Protein AF-L2GRL6-F1 (afdb_monomer)

Secondary structure (DSSP, 8-state):
--HHHHTT---SSS-TT--EEEEEEEEEE----S-------HHHHHHHHHHTTT-SSS--TTT-HHHHHHHEEEEEEEEEETTTTEEEEEETTEE--SSPEE--GGGSS--

Organism: Vavraia culicis (isolate floridensis) (NCBI:txid948595)

Solvent-accessible surface area (backbone atoms only — not comparable to full-atom values): 6705 Å² total; per-residue (Å²): 55,38,56,50,58,56,76,72,62,71,65,89,90,52,70,98,86,60,68,72,44,59,46,62,77,37,70,47,72,51,84,63,89,66,92,79,81,77,94,73,59,68,69,57,50,53,51,51,47,65,43,48,61,90,55,77,85,60,60,50,61,88,80,38,56,61,48,24,30,59,12,30,34,33,33,29,33,34,41,35,33,74,85,81,34,32,33,25,47,27,55,90,28,42,71,41,81,86,71,63,43,74,60,62,87,80,71,77,84,77,127

Nearest PDB structures (foldseek):
  3q87-assembly1_A  TM=8.024E-01  e=7.640E-08  Encephalitozoon cuniculi
  4qtt-assembly1_A  TM=7.453E-01  e=2.192E-03  Saccharomyces cerevisiae S288C
  6ped-assembly1_B  TM=7.227E-01  e=7.724E-03  Homo sapiens
  5cm2-assembly1_M  TM=7.515E-01  e=1.450E-02  Yarrowia lipolytica CLIB122
  6h2v-assembly2_D  TM=6.052E-01  e=7.724E-03  Homo sapiens

Foldseek 3Di:
DFLLVVLVDDDPVDDPPFDKAWAFDDKDFDDDPDPDDDDRDPVSVVRLQVNCVPPPPADHCVVPVCSRRRTIQRQWTWIAGPPQQWIWTHHRSDTHPPDIDHDDPVVPPDD

Radius of gyration: 13.97 Å; Cα contacts (8 Å, |Δi|>4): 183; chains: 1; bounding box: 34×29×39 Å

Mean predicted aligned error: 5.75 Å

pLDDT: mean 87.48, std 13.87, range [34.5, 98.25]

Sequence (111 aa):
MLPFTFSLLKCNSCDFTQKLRLMPTKVHKITPTSEFHREVDEETLESLKKSFENMEDVYKLEDDTRLFLFGNVVDEGKIVCDSCSVYFSIEDGIVDFINPVKIEKNDVEAE

Structure (mmCIF, N/CA/C/O backbone):
data_AF-L2GRL6-F1
#
_entry.id   AF-L2GRL6-F1
#
loop_
_atom_site.group_PDB
_atom_site.id
_atom_site.type_symbol
_atom_site.label_atom_id
_atom_site.label_alt_id
_atom_site.label_comp_id
_atom_site.label_asym_id
_atom_site.label_entity_id
_atom_site.label_seq_id
_atom_site.pdbx_PDB_ins_code
_atom_site.Cartn_x
_atom_site.Cartn_y
_atom_site.Cartn_z
_atom_site.occupancy
_atom_site.B_iso_or_equiv
_atom_site.auth_seq_id
_atom_site.auth_comp_id
_atom_site.auth_asym_id
_atom_site.auth_atom_id
_atom_site.pdbx_PDB_model_num
ATOM 1 N N . MET A 1 1 ? -4.323 -0.817 -5.401 1.00 95.38 1 MET A N 1
ATOM 2 C CA . MET A 1 1 ? -3.957 0.516 -4.870 1.00 95.38 1 MET A CA 1
ATOM 3 C C . MET A 1 1 ? -2.444 0.721 -4.925 1.00 95.38 1 MET A C 1
ATOM 5 O O . MET A 1 1 ? -1.709 -0.202 -4.608 1.00 95.38 1 MET A O 1
ATOM 9 N N . LEU A 1 2 ? -1.960 1.910 -5.298 1.00 95.31 2 LE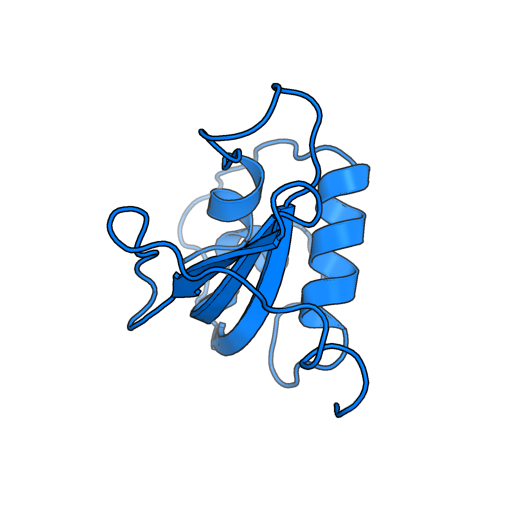U A N 1
ATOM 10 C CA . LEU A 1 2 ? -0.523 2.231 -5.275 1.00 95.31 2 LEU A CA 1
ATOM 11 C C . LEU A 1 2 ? -0.070 2.705 -3.875 1.00 95.31 2 LEU A C 1
ATOM 13 O O . LEU A 1 2 ? -0.836 3.418 -3.221 1.00 95.31 2 LEU A O 1
ATOM 17 N N . PRO A 1 3 ? 1.170 2.421 -3.428 1.00 95.31 3 PRO A N 1
ATOM 18 C CA . PRO A 1 3 ? 1.748 2.999 -2.212 1.00 95.31 3 PRO A CA 1
ATOM 19 C C . PRO A 1 3 ? 1.729 4.528 -2.210 1.00 95.31 3 PRO A C 1
ATOM 21 O O . PRO A 1 3 ? 1.510 5.146 -1.173 1.00 95.31 3 PRO A O 1
ATOM 24 N N . PHE A 1 4 ? 1.869 5.153 -3.382 1.00 94.00 4 PHE A N 1
ATOM 25 C CA . PHE A 1 4 ? 1.659 6.590 -3.522 1.00 94.00 4 PHE A CA 1
ATOM 26 C C . PHE A 1 4 ? 0.249 7.035 -3.102 1.00 94.00 4 PHE A C 1
ATOM 28 O O . PHE A 1 4 ? 0.085 8.065 -2.459 1.00 94.00 4 PHE A O 1
ATOM 35 N N . THR A 1 5 ? -0.795 6.277 -3.443 1.00 92.81 5 THR A N 1
ATOM 36 C CA . THR A 1 5 ? -2.161 6.620 -3.023 1.00 92.81 5 THR A CA 1
ATOM 37 C C . THR A 1 5 ? -2.264 6.623 -1.503 1.00 92.81 5 THR A C 1
ATOM 39 O O . THR A 1 5 ? -2.858 7.543 -0.947 1.00 92.81 5 THR A O 1
ATOM 42 N N . PHE A 1 6 ? -1.632 5.654 -0.833 1.00 94.06 6 PHE A N 1
ATOM 43 C CA . PHE A 1 6 ? -1.593 5.577 0.626 1.00 94.06 6 PHE A CA 1
ATOM 44 C C . PHE A 1 6 ? -0.992 6.832 1.272 1.00 94.06 6 PHE A C 1
ATOM 46 O O . PHE A 1 6 ? -1.537 7.301 2.268 1.00 94.06 6 PHE A O 1
ATOM 53 N N . SER A 1 7 ? 0.037 7.446 0.674 1.00 90.94 7 SER A N 1
ATOM 54 C CA . SER A 1 7 ? 0.645 8.672 1.218 1.00 90.94 7 SER A CA 1
ATOM 55 C C . SER A 1 7 ? -0.280 9.896 1.204 1.00 90.94 7 SER A C 1
ATOM 57 O O . SER A 1 7 ? 0.062 10.943 1.746 1.00 90.94 7 SER A O 1
ATOM 59 N N . LEU A 1 8 ? -1.437 9.806 0.546 1.00 90.31 8 LEU A N 1
ATOM 60 C CA . LEU A 1 8 ? -2.449 10.862 0.508 1.00 90.31 8 LEU A CA 1
ATOM 61 C C . LEU A 1 8 ? -3.606 10.603 1.480 1.00 90.31 8 LEU A C 1
ATOM 63 O O . LEU A 1 8 ? -4.427 11.496 1.704 1.00 90.31 8 LEU A O 1
ATOM 67 N N . LEU A 1 9 ? -3.707 9.387 2.021 1.00 89.81 9 LEU A N 1
ATOM 68 C CA . LEU A 1 9 ? -4.833 8.970 2.845 1.00 89.81 9 LEU A CA 1
ATOM 69 C C . LEU A 1 9 ? -4.687 9.456 4.283 1.00 89.81 9 LEU A C 1
ATOM 71 O O . LEU A 1 9 ? -3.593 9.595 4.823 1.00 89.81 9 LEU A O 1
ATOM 75 N N . LYS A 1 10 ? -5.837 9.694 4.915 1.00 87.06 10 LYS A N 1
ATOM 76 C CA . LYS A 1 10 ? -5.960 10.059 6.328 1.00 87.06 10 LYS A CA 1
ATOM 77 C C . LYS A 1 10 ? -7.176 9.365 6.917 1.00 87.06 10 LYS A C 1
ATOM 79 O O . LYS A 1 10 ? -8.163 9.148 6.215 1.00 87.06 10 LYS A O 1
ATOM 84 N N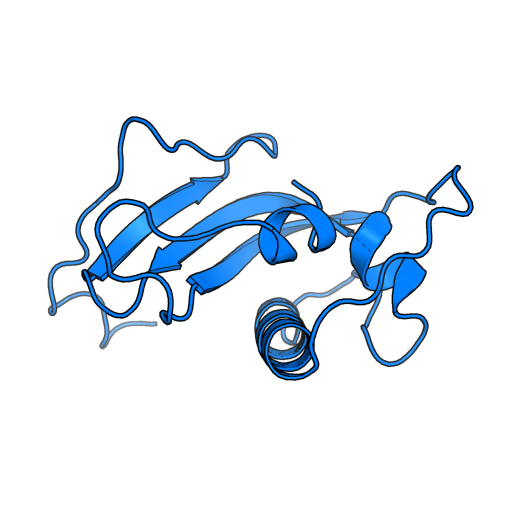 . CYS A 1 11 ? -7.124 9.046 8.206 1.00 85.81 11 CYS A N 1
ATOM 85 C CA . CYS A 1 11 ? -8.311 8.578 8.910 1.00 85.81 11 CYS A CA 1
ATOM 86 C C . CYS A 1 11 ? -9.307 9.737 9.056 1.00 85.81 11 CYS A C 1
ATOM 88 O O . CYS A 1 11 ? -8.945 10.801 9.549 1.00 85.81 11 CYS A O 1
ATOM 90 N N . ASN A 1 12 ? -10.560 9.534 8.646 1.00 81.00 12 ASN A N 1
ATOM 91 C CA . ASN A 1 12 ? -11.622 10.542 8.763 1.00 81.00 12 ASN A CA 1
ATOM 92 C C . ASN A 1 12 ? -12.264 10.601 10.161 1.00 81.00 12 ASN A C 1
ATOM 94 O O . ASN A 1 12 ? -13.005 11.532 10.459 1.00 81.00 12 ASN A O 1
ATOM 98 N N . SER A 1 13 ? -12.002 9.593 10.994 1.00 78.25 13 SER A N 1
ATOM 99 C CA . SER A 1 13 ? -12.577 9.436 12.333 1.00 78.25 13 SER A CA 1
ATOM 100 C C . SER A 1 13 ? -11.638 9.937 13.437 1.00 78.25 13 SER A C 1
ATOM 102 O O . SER A 1 13 ? -12.001 9.923 14.610 1.00 78.25 13 SER A O 1
ATOM 104 N N . CYS A 1 14 ? -10.426 10.363 13.071 1.00 79.44 14 CYS A N 1
ATOM 105 C CA . CYS A 1 14 ? -9.381 10.820 13.979 1.00 79.44 14 CYS A CA 1
ATOM 106 C C . CYS A 1 14 ? -8.884 12.213 13.589 1.00 79.44 14 CYS A C 1
ATOM 108 O O . CYS A 1 14 ? -9.031 12.638 12.444 1.00 79.44 14 CYS A O 1
ATOM 110 N N . ASP A 1 15 ? -8.243 12.901 14.535 1.00 73.19 15 ASP A N 1
ATOM 111 C CA . ASP A 1 15 ? -7.575 14.173 14.262 1.00 73.19 15 ASP A CA 1
ATOM 112 C C . ASP A 1 15 ? -6.449 14.031 13.220 1.00 73.19 15 ASP A C 1
ATOM 114 O O . ASP A 1 15 ? -5.860 12.967 13.019 1.00 73.19 15 ASP A O 1
ATOM 118 N N . PHE A 1 16 ? -6.132 15.154 12.570 1.00 61.19 16 PHE A N 1
ATOM 119 C CA . PHE A 1 16 ? -5.330 15.270 11.341 1.00 61.19 16 PHE A CA 1
ATOM 120 C C . PHE A 1 16 ? -3.866 14.779 11.417 1.00 61.19 16 PHE A C 1
ATOM 122 O O . PHE A 1 16 ? -3.166 14.828 10.406 1.00 61.19 16 PHE A O 1
ATOM 129 N N . THR A 1 17 ? -3.386 14.349 12.586 1.00 62.53 17 THR A N 1
ATOM 130 C CA . THR A 1 17 ? -1.971 14.062 12.895 1.00 62.53 17 THR A CA 1
ATOM 131 C C . THR A 1 17 ? -1.627 12.573 12.972 1.00 62.53 17 THR A C 1
ATOM 133 O O . THR A 1 17 ? -0.545 12.221 13.436 1.00 62.53 17 THR A O 1
ATOM 136 N N . GLN A 1 18 ? -2.539 11.679 12.587 1.00 67.75 18 GLN A N 1
ATOM 137 C CA . GLN A 1 18 ? -2.427 10.275 12.981 1.00 67.75 18 GLN A CA 1
ATOM 138 C C . GLN A 1 18 ? -1.963 9.319 11.887 1.00 67.75 18 GLN A C 1
ATOM 140 O O . GLN A 1 18 ? -2.250 9.493 10.704 1.00 67.75 18 GLN A O 1
ATOM 145 N N . LYS A 1 19 ? -1.239 8.289 12.337 1.00 74.94 19 LYS A N 1
ATOM 146 C CA . LYS A 1 19 ? -0.499 7.348 11.500 1.00 74.94 19 LYS A CA 1
ATOM 147 C C . LYS A 1 19 ? -1.428 6.246 11.002 1.00 74.94 19 LYS A C 1
ATOM 149 O O . LYS A 1 19 ? -1.996 5.491 11.791 1.00 74.94 19 LYS A O 1
ATOM 154 N N . LEU A 1 20 ? -1.589 6.176 9.686 1.00 90.12 20 LEU A N 1
ATOM 155 C CA . LEU A 1 20 ? -2.101 4.984 9.026 1.00 90.12 20 LEU A CA 1
ATOM 156 C C . LEU A 1 20 ? -0.941 4.004 8.823 1.00 90.12 20 LEU A C 1
ATOM 158 O O . LEU A 1 20 ? 0.205 4.417 8.635 1.00 90.12 20 LEU A O 1
ATOM 162 N N . ARG A 1 21 ? -1.240 2.708 8.827 1.00 93.19 21 ARG A N 1
ATOM 163 C CA . ARG A 1 21 ? -0.311 1.646 8.429 1.00 93.19 21 ARG A CA 1
ATOM 164 C C . ARG A 1 21 ? -0.916 0.843 7.295 1.00 93.19 21 ARG A C 1
ATOM 166 O O . ARG A 1 21 ? -2.093 0.493 7.344 1.00 93.19 21 ARG A O 1
ATOM 173 N N . LEU A 1 22 ? -0.110 0.553 6.284 1.00 96.50 22 LEU A N 1
ATOM 174 C CA . LEU A 1 22 ? -0.492 -0.328 5.193 1.00 96.50 22 LEU A CA 1
ATOM 175 C C . LEU A 1 22 ? -0.056 -1.750 5.551 1.00 96.50 22 LEU A C 1
ATOM 177 O O . LEU A 1 22 ? 1.062 -1.974 5.993 1.00 96.50 22 LEU A O 1
ATOM 181 N N . MET A 1 23 ? -0.942 -2.719 5.386 1.00 96.56 23 MET A N 1
ATOM 182 C CA . MET A 1 23 ? -0.644 -4.134 5.596 1.00 96.56 23 MET A CA 1
ATOM 183 C C . MET A 1 23 ? -1.058 -4.886 4.332 1.00 96.56 23 MET A C 1
ATOM 185 O O . MET A 1 23 ? -2.183 -5.388 4.258 1.00 96.56 23 MET A O 1
ATOM 189 N N . PRO A 1 24 ? -0.206 -4.874 3.295 1.00 97.56 24 PRO A N 1
ATOM 190 C CA . PRO A 1 24 ? -0.490 -5.568 2.051 1.00 97.56 24 PRO A CA 1
ATOM 191 C C . PRO A 1 24 ? -0.390 -7.084 2.273 1.00 97.56 24 PRO A C 1
ATOM 193 O O . PRO A 1 24 ? 0.455 -7.552 3.032 1.00 97.56 24 PRO A O 1
ATOM 196 N N . THR A 1 25 ? -1.238 -7.858 1.599 1.00 97.31 25 THR A N 1
ATOM 197 C CA . THR A 1 25 ? -1.192 -9.335 1.601 1.00 97.31 25 THR A CA 1
ATOM 198 C C . THR A 1 25 ? -0.971 -9.903 0.203 1.00 97.31 25 THR A C 1
ATOM 200 O O . THR A 1 25 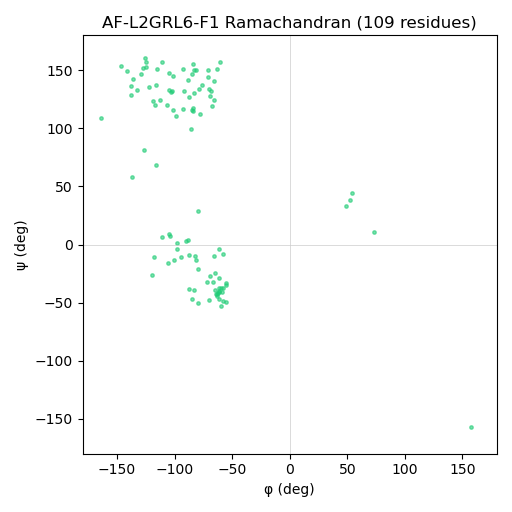? -0.384 -10.974 0.064 1.00 97.31 25 THR A O 1
ATOM 203 N N . LYS A 1 26 ? -1.365 -9.167 -0.842 1.00 97.75 26 LYS A N 1
ATOM 204 C CA . LYS A 1 26 ? -1.083 -9.500 -2.241 1.00 97.75 26 LYS A CA 1
ATOM 205 C C . LYS A 1 26 ? -0.686 -8.248 -3.008 1.00 97.75 26 LYS A C 1
ATOM 207 O O . LYS A 1 26 ? -1.388 -7.237 -2.967 1.00 97.75 26 LYS A O 1
ATOM 212 N N . VAL A 1 27 ? 0.438 -8.329 -3.712 1.00 98.06 27 VAL A N 1
ATOM 213 C CA . VAL A 1 27 ? 0.993 -7.235 -4.512 1.00 98.06 27 VAL A CA 1
ATOM 214 C C . VAL A 1 27 ? 1.454 -7.792 -5.848 1.00 98.06 27 VAL A C 1
ATOM 216 O O . VAL A 1 27 ? 2.012 -8.886 -5.897 1.00 98.06 27 VAL A O 1
ATOM 219 N N . HIS A 1 28 ? 1.259 -7.031 -6.920 1.00 97.06 28 HIS A N 1
ATOM 220 C CA . HIS A 1 28 ? 1.896 -7.295 -8.204 1.00 97.06 28 H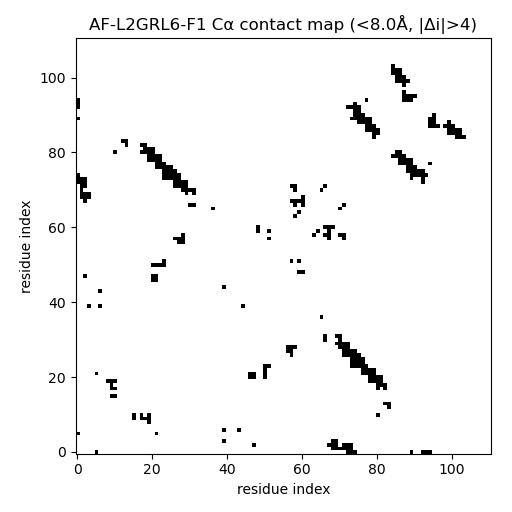IS A CA 1
ATOM 221 C C . HIS A 1 28 ? 2.669 -6.073 -8.699 1.00 97.06 28 HIS A C 1
ATOM 223 O O . HIS A 1 28 ? 2.395 -4.931 -8.323 1.00 97.06 28 HIS A O 1
ATOM 229 N N . LYS A 1 29 ? 3.653 -6.318 -9.566 1.00 96.44 29 LYS A N 1
ATOM 230 C CA . LYS A 1 29 ? 4.452 -5.267 -10.195 1.00 96.44 29 LYS A CA 1
ATOM 231 C C . LYS A 1 29 ? 3.819 -4.777 -11.487 1.00 96.44 29 LYS A C 1
ATOM 233 O O . LYS A 1 29 ? 3.372 -5.568 -12.316 1.00 96.44 29 LYS A O 1
ATOM 238 N N . ILE A 1 30 ? 3.906 -3.474 -11.706 1.00 94.69 30 ILE A N 1
ATOM 239 C CA . ILE A 1 30 ? 3.698 -2.831 -13.000 1.00 94.69 30 ILE A CA 1
ATOM 240 C C . ILE A 1 30 ? 4.893 -1.936 -13.315 1.00 94.69 30 ILE A C 1
AT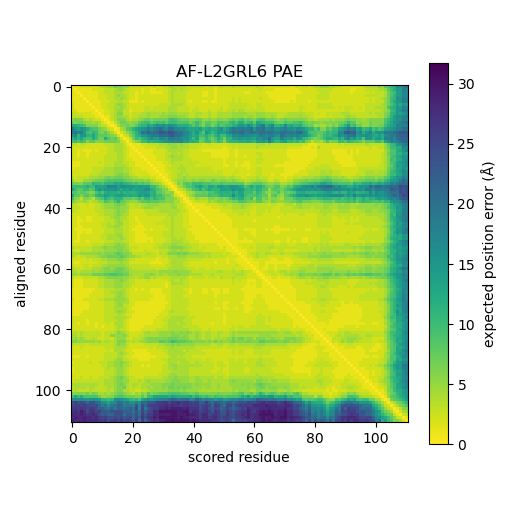OM 242 O O . ILE A 1 30 ? 5.535 -1.393 -12.420 1.00 94.69 30 ILE A O 1
ATOM 246 N N . THR A 1 31 ? 5.182 -1.736 -14.598 1.00 92.38 31 THR A N 1
ATOM 247 C CA . THR A 1 31 ? 6.141 -0.709 -15.019 1.00 92.38 31 THR A CA 1
ATOM 248 C C . THR A 1 31 ? 5.411 0.633 -15.132 1.00 92.38 31 THR A C 1
ATOM 250 O O . THR A 1 31 ? 4.519 0.753 -15.977 1.00 92.38 31 THR A O 1
ATOM 253 N N . PRO A 1 32 ? 5.751 1.652 -14.320 1.00 87.81 32 PRO A N 1
ATOM 254 C CA . PRO A 1 32 ? 5.070 2.941 -14.374 1.00 87.81 32 PRO A CA 1
ATOM 255 C C . PRO A 1 32 ? 5.336 3.637 -15.710 1.00 87.81 32 PRO A C 1
ATOM 257 O O . PRO A 1 32 ? 6.487 3.890 -16.065 1.00 87.81 32 PRO A O 1
ATOM 260 N N . THR A 1 33 ? 4.277 3.991 -16.435 1.00 82.06 33 THR A N 1
ATOM 261 C CA . THR A 1 33 ? 4.378 4.655 -17.747 1.00 82.06 33 THR A CA 1
ATOM 262 C C . THR A 1 33 ? 4.655 6.156 -17.648 1.00 82.06 33 THR A C 1
ATOM 264 O O . THR A 1 33 ? 5.146 6.747 -18.606 1.00 82.06 33 THR A O 1
ATOM 267 N N . SER A 1 34 ? 4.352 6.788 -16.508 1.00 70.25 34 SER A N 1
ATOM 268 C CA . SER A 1 34 ? 4.472 8.239 -16.323 1.00 70.25 34 SER A CA 1
ATOM 269 C C . SER A 1 34 ? 5.730 8.637 -15.557 1.00 70.25 34 SER A C 1
ATOM 271 O O . SER A 1 34 ? 6.082 7.980 -14.577 1.00 70.25 34 SER A O 1
ATOM 273 N N . GLU A 1 35 ? 6.319 9.779 -15.914 1.00 75.44 35 GLU A N 1
ATOM 274 C CA . GLU A 1 35 ? 7.394 10.437 -15.154 1.00 75.44 35 GLU A CA 1
ATOM 275 C C . GLU A 1 35 ? 6.897 11.232 -13.943 1.00 75.44 35 GLU A C 1
ATOM 277 O O . GLU A 1 35 ? 7.480 12.237 -13.550 1.00 75.44 35 GLU A O 1
ATOM 282 N N . PHE A 1 36 ? 5.781 10.817 -13.351 1.00 72.19 36 PHE A N 1
ATOM 283 C CA . PHE A 1 36 ? 5.230 11.526 -12.214 1.00 72.19 36 PHE A CA 1
ATOM 284 C C . PHE A 1 36 ? 6.158 11.385 -11.001 1.00 72.19 36 PHE A C 1
ATOM 286 O O . PHE A 1 36 ? 6.413 10.284 -10.512 1.00 72.19 36 PHE A O 1
ATOM 293 N N . HIS A 1 37 ? 6.647 12.524 -10.519 1.00 69.38 37 HIS A N 1
ATOM 294 C CA . HIS A 1 37 ? 7.449 12.637 -9.311 1.00 69.38 37 HIS A CA 1
ATOM 295 C C . HIS A 1 37 ? 6.703 13.530 -8.324 1.00 69.38 37 HIS A C 1
ATOM 297 O O . HIS A 1 37 ? 6.353 14.670 -8.636 1.00 69.38 37 HIS A O 1
ATOM 303 N N . ARG A 1 38 ? 6.446 13.006 -7.127 1.00 77.00 38 ARG A N 1
ATOM 304 C CA . ARG A 1 38 ? 5.917 13.778 -6.007 1.00 77.00 38 ARG A CA 1
ATOM 305 C C . ARG A 1 38 ? 6.649 13.374 -4.744 1.00 77.00 38 ARG A C 1
ATOM 307 O O . ARG A 1 38 ? 6.872 12.189 -4.514 1.00 77.00 38 ARG A O 1
ATOM 314 N N . GLU A 1 39 ? 7.005 14.374 -3.953 1.00 83.69 39 GLU A N 1
ATOM 315 C CA . GLU A 1 39 ? 7.627 14.161 -2.655 1.00 83.69 39 GLU A CA 1
ATOM 316 C C . GLU A 1 39 ? 6.609 13.571 -1.676 1.00 83.69 39 GLU A C 1
ATOM 318 O O . GLU A 1 39 ? 5.460 14.018 -1.590 1.00 83.69 39 GLU A O 1
ATOM 323 N N . VAL A 1 40 ? 7.056 12.541 -0.968 1.00 89.44 40 VAL A N 1
ATOM 324 C CA . VAL A 1 40 ? 6.373 11.897 0.152 1.00 89.44 40 VAL A CA 1
ATOM 325 C C . VAL A 1 40 ? 7.257 12.133 1.370 1.00 89.44 40 VAL A C 1
ATOM 327 O O . VAL A 1 40 ? 8.480 12.048 1.255 1.00 89.44 40 VAL A O 1
ATOM 330 N N . ASP A 1 41 ? 6.662 12.478 2.508 1.00 91.12 41 ASP A N 1
ATOM 331 C CA . ASP A 1 41 ? 7.416 12.719 3.736 1.00 91.12 41 ASP A CA 1
ATOM 332 C C . ASP A 1 41 ? 8.138 11.453 4.225 1.00 91.12 41 ASP A C 1
ATOM 334 O O . ASP A 1 41 ? 7.704 10.322 3.993 1.00 91.12 41 ASP A O 1
ATOM 338 N N . GLU A 1 42 ? 9.261 11.660 4.910 1.00 91.81 42 GLU A N 1
ATOM 339 C CA . GLU A 1 42 ? 10.158 10.591 5.361 1.00 91.81 42 GLU A CA 1
ATOM 340 C C . GLU A 1 42 ? 9.459 9.593 6.296 1.00 91.81 42 GLU A C 1
ATOM 342 O O . GLU A 1 42 ? 9.661 8.387 6.174 1.00 91.81 42 GLU A O 1
ATOM 347 N N . GLU A 1 43 ? 8.562 10.069 7.161 1.00 91.00 43 GLU A N 1
ATOM 348 C CA . GLU A 1 43 ? 7.803 9.217 8.079 1.00 91.00 43 GLU A CA 1
ATOM 349 C C . GLU A 1 43 ? 6.884 8.240 7.327 1.00 91.00 43 GLU A C 1
ATOM 351 O O . GLU A 1 43 ? 6.836 7.042 7.632 1.00 91.00 43 GLU A O 1
ATOM 356 N N . THR A 1 44 ? 6.176 8.730 6.309 1.00 91.38 44 THR A N 1
ATOM 357 C CA . THR A 1 44 ? 5.337 7.891 5.452 1.00 91.38 44 THR A CA 1
ATOM 358 C C . THR A 1 44 ? 6.176 6.886 4.664 1.00 91.38 44 THR A C 1
ATOM 360 O O . THR A 1 44 ? 5.779 5.725 4.537 1.00 91.38 44 THR A O 1
ATOM 363 N N . LEU A 1 45 ? 7.351 7.289 4.173 1.00 93.94 45 LEU A N 1
ATOM 364 C CA . LEU A 1 45 ? 8.276 6.388 3.483 1.00 93.94 45 LEU A CA 1
ATOM 365 C C . LEU A 1 45 ? 8.799 5.277 4.403 1.00 93.94 45 LEU A C 1
ATOM 367 O O . LEU A 1 45 ? 8.815 4.115 3.998 1.00 93.94 45 LEU A O 1
ATOM 371 N N . GLU A 1 46 ? 9.160 5.590 5.648 1.00 93.44 46 GLU A N 1
ATOM 372 C CA . GLU A 1 46 ? 9.558 4.581 6.637 1.00 93.44 46 GLU A CA 1
ATOM 373 C C . GLU A 1 46 ? 8.423 3.598 6.951 1.00 93.44 46 GLU A C 1
ATOM 375 O O . GLU A 1 46 ? 8.651 2.388 7.049 1.00 93.44 46 GLU A O 1
ATOM 380 N N . SER A 1 47 ? 7.192 4.098 7.090 1.00 93.50 47 SER A N 1
ATOM 381 C CA . SER A 1 47 ? 6.003 3.263 7.301 1.00 93.50 47 SER A CA 1
ATOM 382 C C . SER A 1 47 ? 5.773 2.313 6.122 1.00 93.50 47 SER A C 1
ATOM 384 O O . SER A 1 47 ? 5.593 1.104 6.305 1.00 93.50 47 SER A O 1
ATOM 386 N N . LEU A 1 48 ? 5.857 2.834 4.896 1.00 95.56 48 LEU A N 1
ATOM 387 C CA . LEU A 1 48 ? 5.741 2.044 3.675 1.00 95.56 48 LEU A CA 1
ATOM 388 C C . LEU A 1 48 ? 6.863 1.007 3.555 1.00 95.56 48 LEU A C 1
ATOM 390 O O . LEU A 1 48 ? 6.584 -0.146 3.247 1.00 95.56 48 LEU A O 1
ATOM 394 N N . LYS A 1 49 ? 8.113 1.362 3.863 1.00 95.31 49 LYS A N 1
ATOM 395 C CA . LYS A 1 49 ? 9.236 0.415 3.863 1.00 95.31 49 LYS A CA 1
ATOM 396 C C . LYS A 1 49 ? 8.960 -0.791 4.761 1.00 95.31 49 LYS A C 1
ATOM 398 O O . LYS A 1 49 ? 9.078 -1.924 4.303 1.00 95.31 49 LYS A O 1
ATOM 403 N N . LYS A 1 50 ? 8.522 -0.552 6.002 1.00 95.19 50 LYS A N 1
ATOM 404 C CA . LYS A 1 50 ? 8.153 -1.623 6.948 1.00 95.19 50 LYS A CA 1
ATOM 405 C C . LYS A 1 50 ? 6.991 -2.470 6.430 1.00 95.19 50 LYS A C 1
ATOM 407 O O . LYS A 1 50 ? 7.009 -3.688 6.551 1.00 95.19 50 LYS A O 1
ATOM 412 N N . SER A 1 51 ? 6.003 -1.831 5.805 1.00 96.38 51 SER A N 1
ATOM 413 C CA . SER A 1 51 ? 4.811 -2.501 5.264 1.00 96.38 51 SER A CA 1
ATOM 414 C C . SER A 1 51 ? 5.142 -3.536 4.174 1.00 96.38 51 SER A C 1
ATOM 416 O O . SER A 1 51 ? 4.413 -4.509 4.013 1.00 96.38 51 SER A O 1
ATOM 418 N N . PHE A 1 52 ? 6.239 -3.344 3.434 1.00 96.75 52 PHE A N 1
ATOM 419 C CA . PHE A 1 52 ? 6.664 -4.205 2.319 1.00 96.75 52 PHE A CA 1
ATOM 420 C C . PHE A 1 52 ? 7.942 -5.011 2.620 1.00 96.75 52 PHE A C 1
ATOM 422 O O . PHE A 1 52 ? 8.479 -5.672 1.722 1.00 96.75 52 PHE A O 1
ATOM 429 N N . GLU A 1 53 ? 8.454 -4.965 3.855 1.00 94.12 53 GLU A N 1
ATOM 430 C CA . GLU A 1 53 ? 9.748 -5.552 4.234 1.00 94.12 53 GLU A CA 1
ATOM 431 C C . GLU A 1 53 ? 9.792 -7.057 3.929 1.00 94.12 53 GLU A C 1
ATOM 433 O O . GLU A 1 53 ? 10.680 -7.515 3.207 1.00 94.12 53 GLU A O 1
ATOM 438 N N . ASN A 1 54 ? 8.749 -7.780 4.347 1.00 92.19 54 ASN A N 1
ATOM 439 C CA . ASN A 1 54 ? 8.623 -9.234 4.197 1.00 92.19 54 ASN A CA 1
ATOM 440 C C . ASN A 1 54 ? 7.987 -9.681 2.871 1.00 92.19 54 ASN A C 1
ATOM 442 O O . ASN A 1 54 ? 7.740 -10.869 2.682 1.00 92.19 54 ASN A O 1
ATOM 446 N N . MET A 1 55 ? 7.684 -8.754 1.957 1.00 93.25 55 MET A N 1
ATOM 447 C CA . MET A 1 55 ? 7.105 -9.119 0.665 1.00 93.25 55 MET A CA 1
ATOM 448 C C . MET A 1 55 ? 8.182 -9.536 -0.329 1.00 93.25 55 MET A C 1
ATOM 450 O O . MET A 1 55 ? 9.167 -8.817 -0.543 1.00 93.25 55 MET A O 1
ATOM 454 N N . GLU A 1 56 ? 7.965 -10.683 -0.961 1.00 93.06 56 GLU A N 1
ATOM 455 C CA . GLU A 1 56 ? 8.748 -11.145 -2.101 1.00 93.06 56 GLU A CA 1
ATOM 456 C C . GLU A 1 56 ? 8.223 -10.524 -3.402 1.00 93.06 56 GLU A C 1
ATOM 458 O O . GLU A 1 56 ? 7.073 -10.104 -3.490 1.00 93.06 56 GLU A O 1
ATOM 463 N N . ASP A 1 57 ? 9.092 -10.439 -4.408 1.00 93.50 57 ASP A N 1
ATOM 464 C CA . ASP A 1 57 ? 8.765 -9.940 -5.750 1.00 93.50 57 ASP A CA 1
ATOM 465 C C . ASP A 1 57 ? 8.075 -8.556 -5.812 1.00 93.50 57 ASP A C 1
ATOM 467 O O . ASP A 1 57 ? 7.250 -8.277 -6.678 1.00 93.50 57 ASP A O 1
ATOM 471 N N . VAL A 1 58 ? 8.493 -7.624 -4.953 1.00 96.50 58 VAL A N 1
ATOM 472 C CA . VAL A 1 58 ? 8.101 -6.199 -4.995 1.00 96.50 58 VAL A CA 1
ATOM 473 C C . VAL A 1 58 ? 9.289 -5.314 -5.383 1.00 96.50 58 VAL A C 1
ATOM 475 O O . VAL A 1 58 ? 10.441 -5.734 -5.259 1.00 96.50 58 VAL A O 1
ATOM 478 N N . TYR A 1 59 ? 9.041 -4.112 -5.906 1.00 96.06 59 TYR A N 1
ATOM 479 C CA . TYR A 1 59 ? 10.083 -3.081 -5.963 1.00 96.06 59 TYR A CA 1
ATOM 480 C C . TYR A 1 59 ? 10.376 -2.641 -4.532 1.00 96.06 59 TYR A C 1
ATOM 482 O O . TYR A 1 59 ? 9.430 -2.393 -3.782 1.00 96.06 59 TYR A O 1
ATOM 490 N N . LYS A 1 60 ? 11.651 -2.573 -4.141 1.00 94.69 60 LYS A N 1
ATOM 491 C CA . LYS A 1 60 ? 12.064 -2.129 -2.807 1.00 94.69 60 LYS A CA 1
ATOM 492 C C . LYS A 1 60 ? 12.345 -0.629 -2.821 1.00 94.69 60 LYS A C 1
ATOM 494 O O . LYS A 1 60 ? 12.671 -0.054 -3.859 1.00 94.69 60 LYS A O 1
ATOM 499 N N . LEU A 1 61 ? 12.147 0.016 -1.674 1.00 91.88 61 LEU A N 1
ATOM 500 C CA . LEU A 1 61 ? 12.232 1.472 -1.570 1.00 91.88 61 LEU A CA 1
ATOM 501 C C . LEU A 1 61 ? 13.669 1.969 -1.799 1.00 91.88 61 LEU A C 1
ATOM 503 O O . LEU A 1 61 ? 13.867 3.051 -2.338 1.00 91.88 61 LEU A O 1
ATOM 507 N N . GLU A 1 62 ? 14.656 1.163 -1.411 1.00 89.00 62 GLU A N 1
ATOM 508 C CA . GLU A 1 62 ? 16.089 1.445 -1.512 1.00 89.00 62 GLU A CA 1
ATOM 509 C C . GLU A 1 62 ? 16.604 1.466 -2.952 1.00 89.00 62 GLU A C 1
ATOM 511 O O . GLU A 1 62 ? 17.598 2.135 -3.228 1.00 89.00 62 GLU A O 1
ATOM 516 N N . ASP A 1 63 ? 15.947 0.729 -3.850 1.00 88.06 63 ASP A N 1
ATOM 517 C CA . ASP A 1 63 ? 16.386 0.592 -5.237 1.00 88.06 63 ASP A CA 1
ATOM 518 C C . ASP A 1 63 ? 15.968 1.815 -6.058 1.00 88.06 63 ASP A C 1
ATOM 520 O O . ASP A 1 63 ? 16.777 2.415 -6.764 1.00 88.06 63 ASP A O 1
ATOM 524 N N . ASP A 1 64 ? 14.687 2.180 -5.965 1.00 90.81 64 ASP A N 1
ATOM 525 C CA . ASP A 1 64 ? 14.105 3.323 -6.661 1.00 90.81 64 ASP A CA 1
ATOM 526 C C . ASP A 1 64 ? 12.752 3.686 -6.027 1.00 90.81 64 ASP A C 1
ATOM 528 O O . ASP A 1 64 ? 11.744 2.992 -6.205 1.00 90.81 64 ASP A O 1
ATOM 532 N N . THR A 1 65 ? 12.708 4.821 -5.324 1.00 91.81 65 THR A N 1
ATOM 533 C CA . THR A 1 65 ? 11.493 5.337 -4.676 1.00 91.81 65 THR A CA 1
ATOM 534 C C . THR A 1 65 ? 10.324 5.495 -5.647 1.00 91.81 65 THR A C 1
ATOM 536 O O . THR A 1 65 ? 9.177 5.258 -5.273 1.00 91.81 65 THR A O 1
ATOM 539 N N . ARG A 1 66 ? 10.566 5.869 -6.908 1.00 91.62 66 ARG A N 1
ATOM 540 C CA . ARG A 1 66 ? 9.496 6.010 -7.902 1.00 91.62 66 ARG A CA 1
ATOM 541 C C . ARG A 1 66 ? 8.934 4.644 -8.279 1.00 91.62 66 ARG A C 1
ATOM 543 O O . ARG A 1 66 ? 7.713 4.485 -8.300 1.00 91.62 66 ARG A O 1
ATOM 550 N N . LEU A 1 67 ? 9.787 3.665 -8.581 1.00 93.25 67 LEU A N 1
ATOM 551 C CA . LEU A 1 67 ? 9.317 2.307 -8.879 1.00 93.25 67 LEU A CA 1
ATOM 552 C C . LEU A 1 67 ? 8.595 1.699 -7.677 1.00 93.25 67 LEU A C 1
ATOM 554 O O . LEU A 1 67 ? 7.560 1.063 -7.850 1.00 93.25 67 LEU A O 1
ATOM 558 N N . PHE A 1 68 ? 9.068 1.965 -6.461 1.00 94.94 68 PHE A N 1
ATOM 559 C CA . PHE A 1 68 ? 8.372 1.557 -5.250 1.00 94.94 68 PHE A CA 1
ATOM 560 C C . PHE A 1 68 ? 6.966 2.170 -5.159 1.00 94.94 68 PHE A C 1
ATOM 562 O O . PHE A 1 68 ? 5.981 1.451 -4.984 1.00 94.94 68 PHE A O 1
ATOM 569 N N . LEU A 1 69 ? 6.861 3.496 -5.299 1.00 94.50 69 LEU A N 1
ATOM 570 C CA . LEU A 1 69 ? 5.618 4.239 -5.077 1.00 94.50 69 LEU A CA 1
ATOM 571 C C . LEU A 1 69 ? 4.560 4.017 -6.166 1.00 94.50 69 LEU A C 1
ATOM 573 O O . LEU A 1 69 ? 3.365 4.064 -5.865 1.00 94.50 69 LEU A O 1
ATOM 577 N N . PHE A 1 70 ? 4.987 3.789 -7.410 1.00 94.38 70 PHE A N 1
ATOM 578 C CA . PHE A 1 70 ? 4.103 3.719 -8.581 1.00 94.38 70 PHE A CA 1
ATOM 579 C C . PHE A 1 70 ? 4.106 2.366 -9.295 1.00 94.38 70 PHE A C 1
ATOM 581 O O . PHE A 1 70 ? 3.281 2.156 -10.181 1.00 94.38 70 PHE A O 1
ATOM 588 N N . GLY A 1 71 ? 5.033 1.471 -8.957 1.00 94.50 71 GLY A N 1
ATOM 589 C CA . GLY A 1 71 ? 5.198 0.172 -9.608 1.00 94.50 71 GLY A CA 1
ATOM 590 C C . GLY A 1 71 ? 4.711 -1.010 -8.778 1.00 94.50 71 GLY A C 1
ATOM 591 O O . GLY A 1 71 ? 4.503 -2.079 -9.338 1.00 94.50 71 GLY A O 1
ATOM 592 N N . ASN A 1 72 ? 4.499 -0.847 -7.472 1.00 96.56 72 ASN A N 1
ATOM 593 C CA . ASN A 1 72 ? 3.871 -1.870 -6.639 1.00 96.56 72 ASN A CA 1
ATOM 594 C C . ASN A 1 72 ? 2.361 -1.622 -6.583 1.00 96.56 72 ASN A C 1
ATOM 596 O O . ASN A 1 72 ? 1.925 -0.601 -6.063 1.00 96.56 72 ASN A O 1
ATOM 600 N N . VAL A 1 73 ? 1.546 -2.538 -7.094 1.00 97.06 73 VAL A N 1
ATOM 601 C CA . VAL A 1 73 ? 0.087 -2.471 -6.973 1.00 97.06 73 VAL A CA 1
ATOM 602 C C . VAL A 1 73 ? -0.349 -3.432 -5.879 1.00 97.06 73 VAL A C 1
ATOM 604 O O . VAL A 1 73 ? -0.175 -4.637 -6.006 1.00 97.06 73 VAL A O 1
ATOM 607 N N . VAL A 1 74 ? -0.912 -2.896 -4.799 1.00 98.06 74 VAL A N 1
ATOM 608 C CA . VAL A 1 74 ? -1.536 -3.681 -3.728 1.00 98.06 74 VAL A CA 1
ATOM 609 C C . VAL A 1 74 ? -2.913 -4.126 -4.195 1.00 98.06 74 VAL A C 1
ATOM 611 O O . VAL A 1 74 ? -3.783 -3.270 -4.367 1.00 98.06 74 VAL A O 1
ATOM 614 N N . ASP A 1 75 ? -3.094 -5.425 -4.410 1.00 97.88 75 ASP A N 1
ATOM 615 C CA . ASP A 1 75 ? -4.377 -6.027 -4.784 1.00 97.88 75 ASP A CA 1
ATOM 616 C C . ASP A 1 75 ? -5.215 -6.315 -3.542 1.00 97.88 75 ASP A C 1
ATOM 618 O O . ASP A 1 75 ? -6.378 -5.938 -3.483 1.00 97.88 75 ASP A O 1
ATOM 622 N N . GLU A 1 76 ? -4.587 -6.913 -2.530 1.00 98.25 76 GLU A N 1
ATOM 623 C CA . GLU A 1 76 ? -5.240 -7.329 -1.290 1.00 98.25 76 GLU A CA 1
ATOM 624 C C . GLU A 1 76 ? -4.465 -6.803 -0.086 1.00 98.25 76 GLU A C 1
ATOM 626 O O . GLU A 1 76 ? -3.228 -6.710 -0.105 1.00 98.25 76 GLU A O 1
ATOM 631 N N . GLY A 1 77 ? -5.182 -6.484 0.984 1.00 97.44 77 GLY A N 1
ATOM 632 C CA . GLY A 1 77 ? -4.582 -6.079 2.247 1.00 97.44 77 GLY A CA 1
ATOM 633 C C . GLY A 1 77 ? -5.530 -5.261 3.105 1.00 97.44 77 GLY A C 1
ATOM 634 O O . GLY A 1 77 ? -6.749 -5.322 2.969 1.00 97.44 77 GLY A O 1
ATOM 635 N N . LYS A 1 78 ? -4.961 -4.471 4.009 1.00 96.88 78 LYS A N 1
ATOM 636 C CA . LYS A 1 78 ? -5.725 -3.547 4.848 1.00 96.88 78 LYS A CA 1
ATOM 637 C C . LYS A 1 78 ? -4.946 -2.278 5.153 1.00 96.88 78 LYS A C 1
ATOM 639 O O . LYS A 1 78 ? -3.717 -2.280 5.195 1.00 96.88 78 LYS A O 1
ATOM 644 N N . ILE A 1 79 ? -5.673 -1.196 5.401 1.00 95.56 79 ILE A N 1
ATOM 645 C CA . ILE A 1 79 ? -5.142 0.044 5.969 1.00 95.56 79 ILE A CA 1
ATOM 646 C C . ILE A 1 79 ? -5.627 0.131 7.405 1.00 95.56 79 ILE A C 1
ATOM 648 O O . ILE A 1 79 ? -6.829 0.172 7.641 1.00 95.56 79 ILE A O 1
ATOM 652 N N . VAL A 1 80 ? -4.706 0.174 8.359 1.00 94.06 80 VAL A N 1
ATOM 653 C CA . VAL A 1 80 ? -5.015 0.226 9.788 1.00 94.06 80 VAL A CA 1
ATOM 654 C C . VAL A 1 80 ? -4.805 1.642 10.304 1.00 94.06 80 VAL A C 1
ATOM 656 O O . VAL A 1 80 ? -3.764 2.250 10.059 1.00 94.06 80 VAL A O 1
ATOM 659 N N . CYS A 1 81 ? -5.781 2.169 11.041 1.00 91.19 81 CYS A N 1
ATOM 660 C CA . CYS A 1 81 ? -5.597 3.352 11.870 1.00 91.19 81 CYS A CA 1
ATOM 661 C C . CYS A 1 81 ? -5.374 2.912 13.316 1.00 91.19 81 CYS A C 1
ATOM 663 O O . CYS A 1 81 ? -6.298 2.447 13.987 1.00 91.19 81 CYS A O 1
ATOM 665 N N . ASP A 1 82 ? -4.151 3.097 13.807 1.00 85.88 82 ASP A N 1
ATOM 666 C CA . ASP A 1 82 ? -3.751 2.602 15.129 1.00 85.88 82 ASP A CA 1
ATOM 667 C C . ASP A 1 82 ? -4.504 3.276 16.280 1.00 85.88 82 ASP A C 1
ATOM 669 O O . ASP A 1 82 ? -4.678 2.694 17.349 1.00 85.88 82 ASP A O 1
ATOM 673 N N . SER A 1 83 ? -5.000 4.489 16.063 1.00 88.19 83 SER A N 1
ATOM 674 C CA . SER A 1 83 ? -5.562 5.303 17.136 1.00 88.19 83 SER A CA 1
ATOM 675 C C . SER A 1 83 ? -7.039 5.061 17.414 1.00 88.19 83 SER A C 1
ATOM 677 O O . SER A 1 83 ? -7.451 5.101 18.570 1.00 88.19 83 SER A O 1
ATOM 679 N N . CYS A 1 84 ? -7.849 4.840 16.375 1.00 87.69 84 CYS A N 1
ATOM 680 C CA . CYS A 1 84 ? -9.252 4.442 16.546 1.00 87.69 84 CYS A CA 1
ATOM 681 C C . CYS A 1 84 ? -9.450 2.932 16.420 1.00 87.69 84 CYS A C 1
ATOM 683 O O . CYS A 1 84 ? -10.580 2.463 16.545 1.00 87.69 84 CYS A O 1
ATOM 685 N N . SER A 1 85 ? -8.358 2.185 16.209 1.00 87.56 85 SER A N 1
ATOM 686 C CA . SER A 1 85 ? -8.362 0.727 16.109 1.00 87.56 85 SER A CA 1
ATOM 687 C C . SER A 1 85 ? -9.364 0.242 15.060 1.00 87.56 85 SER A C 1
ATOM 689 O O . SER A 1 85 ? -10.133 -0.682 15.306 1.00 87.56 85 SER A O 1
ATOM 691 N N . VAL A 1 86 ? -9.384 0.897 13.897 1.00 90.62 86 VAL A N 1
ATOM 692 C CA . VAL A 1 86 ? -10.172 0.458 12.739 1.00 90.62 86 VAL A CA 1
ATOM 693 C C . VAL A 1 86 ? -9.246 0.074 11.604 1.00 90.62 86 VAL A C 1
ATOM 695 O O . VAL A 1 86 ? -8.158 0.642 11.465 1.00 90.62 86 VAL A O 1
ATOM 698 N N . TYR A 1 87 ? -9.696 -0.849 10.767 1.00 94.00 87 TYR A N 1
ATOM 699 C CA . TYR A 1 87 ? -9.071 -1.097 9.483 1.00 94.00 87 TYR A CA 1
ATOM 700 C C . TYR A 1 87 ? -10.067 -0.977 8.333 1.00 94.00 87 TYR A C 1
ATOM 702 O O . TYR A 1 87 ? -11.268 -1.192 8.494 1.00 94.00 87 TYR A O 1
ATOM 710 N N . PHE A 1 88 ? -9.528 -0.631 7.172 1.00 94.75 88 PHE A N 1
ATOM 711 C CA . PHE A 1 88 ? -10.216 -0.567 5.889 1.00 94.75 88 PHE A CA 1
ATOM 712 C C . PHE A 1 88 ? -9.642 -1.675 5.009 1.00 94.75 88 PHE A C 1
ATOM 714 O O . PHE A 1 88 ? -8.416 -1.747 4.863 1.00 94.75 88 PHE A O 1
ATOM 721 N N . SER A 1 89 ? -10.483 -2.562 4.478 1.00 96.81 89 SER A N 1
ATOM 722 C CA . SER A 1 89 ? -10.029 -3.630 3.582 1.00 96.81 89 SER A CA 1
ATOM 723 C C . SER A 1 89 ? -9.606 -3.060 2.229 1.00 96.81 89 SER A C 1
ATOM 725 O O . SER A 1 89 ? -10.087 -2.014 1.786 1.00 96.81 89 SER A O 1
ATOM 727 N N . ILE A 1 90 ? -8.661 -3.745 1.594 1.00 97.75 90 ILE A N 1
ATOM 728 C CA . ILE A 1 90 ? -8.285 -3.542 0.201 1.00 97.75 90 ILE A CA 1
ATOM 729 C C . ILE A 1 90 ? -8.610 -4.845 -0.517 1.00 97.75 90 ILE A C 1
ATOM 731 O O . ILE A 1 90 ? -8.042 -5.868 -0.146 1.00 97.75 90 ILE A O 1
ATOM 735 N N . GLU A 1 91 ? -9.488 -4.778 -1.513 1.00 97.50 91 GLU A N 1
ATOM 736 C CA . GLU A 1 91 ? -9.909 -5.911 -2.347 1.00 97.50 91 GLU A CA 1
ATOM 737 C C . GLU A 1 91 ? -9.854 -5.484 -3.815 1.00 97.50 91 GLU A C 1
ATOM 739 O O . GLU A 1 91 ? -10.295 -4.379 -4.156 1.00 97.50 91 GLU A O 1
ATOM 744 N N . ASP A 1 92 ? -9.261 -6.310 -4.683 1.00 96.44 92 ASP A N 1
ATOM 745 C CA . ASP A 1 92 ? -9.032 -5.985 -6.103 1.00 96.44 92 ASP A CA 1
ATOM 746 C C . ASP A 1 92 ? -8.395 -4.591 -6.317 1.00 96.44 92 ASP A C 1
ATOM 748 O O . ASP A 1 92 ? -8.648 -3.860 -7.281 1.00 96.44 92 ASP A O 1
ATOM 752 N N . GLY A 1 93 ? -7.553 -4.188 -5.366 1.00 95.62 93 GLY A N 1
ATOM 753 C CA . GLY A 1 93 ? -6.852 -2.916 -5.347 1.00 95.62 93 GLY A CA 1
ATOM 754 C C . GLY A 1 93 ? -7.705 -1.688 -5.023 1.00 95.62 93 GLY A C 1
ATOM 755 O O . GLY A 1 93 ? -7.185 -0.570 -5.159 1.00 95.62 93 GLY A O 1
ATOM 756 N N . ILE A 1 94 ? -8.945 -1.873 -4.570 1.00 96.25 94 ILE A N 1
ATOM 757 C CA . ILE A 1 94 ? -9.882 -0.833 -4.137 1.00 96.25 94 ILE A CA 1
ATOM 758 C C . ILE A 1 94 ? -9.964 -0.840 -2.609 1.00 96.25 94 ILE A C 1
ATOM 760 O O . ILE A 1 94 ? -10.114 -1.888 -1.996 1.00 96.25 94 ILE A O 1
ATOM 764 N N . VAL A 1 95 ? -9.874 0.337 -1.988 1.00 95.06 95 VAL A N 1
ATOM 765 C CA . VAL A 1 95 ? -10.027 0.482 -0.532 1.00 95.06 95 VAL A CA 1
ATOM 766 C C . VAL A 1 95 ? -11.506 0.678 -0.181 1.00 95.06 95 VAL A C 1
ATOM 768 O O . VAL A 1 95 ? -12.126 1.610 -0.703 1.00 95.06 95 VAL A O 1
ATOM 771 N N . ASP A 1 96 ? -12.062 -0.127 0.729 1.00 94.56 96 ASP A N 1
ATOM 772 C CA . ASP A 1 96 ? -13.417 0.084 1.262 1.00 94.56 96 ASP A CA 1
ATOM 773 C C . ASP A 1 96 ? -13.397 1.067 2.445 1.00 94.56 96 ASP A C 1
ATOM 775 O O . ASP A 1 96 ? -13.097 0.715 3.586 1.00 94.56 96 ASP A O 1
ATOM 779 N N . PHE A 1 97 ? -13.738 2.329 2.171 1.00 90.62 97 PHE A N 1
ATOM 780 C CA . PHE A 1 97 ? -13.907 3.366 3.198 1.00 90.62 97 PHE A CA 1
ATOM 781 C C . PHE A 1 97 ? -15.319 3.429 3.800 1.00 90.62 97 PHE A C 1
ATOM 783 O O . PHE A 1 97 ? -15.537 4.184 4.749 1.00 90.62 97 PHE A O 1
ATOM 790 N N . ILE A 1 98 ? -16.284 2.701 3.234 1.00 90.38 98 ILE A N 1
ATOM 791 C CA . ILE A 1 98 ? -17.693 2.728 3.645 1.00 90.38 98 ILE A CA 1
ATOM 792 C C . ILE A 1 98 ? -17.906 1.803 4.845 1.00 90.38 98 ILE A C 1
ATOM 794 O O . ILE A 1 98 ? -18.634 2.171 5.768 1.00 90.38 98 ILE A O 1
ATOM 798 N N . ASN A 1 99 ? -17.248 0.640 4.850 1.00 90.50 99 ASN A N 1
ATOM 799 C CA . ASN A 1 99 ? -17.421 -0.394 5.872 1.00 90.50 99 ASN A CA 1
ATOM 800 C C . ASN A 1 99 ? -16.131 -0.639 6.683 1.00 90.50 99 ASN A C 1
ATOM 802 O O . ASN A 1 99 ? -15.530 -1.708 6.577 1.00 90.50 99 ASN A O 1
ATOM 806 N N . PRO A 1 100 ? -15.678 0.315 7.521 1.00 90.75 100 PRO A N 1
ATOM 807 C CA . PRO A 1 100 ? -14.527 0.084 8.386 1.00 90.75 100 PRO A CA 1
ATOM 808 C C . PRO A 1 100 ? -14.822 -0.994 9.434 1.00 90.75 100 PRO A C 1
ATOM 810 O O . PRO A 1 100 ? -15.889 -1.009 10.054 1.00 90.75 100 PRO A O 1
ATOM 813 N N . VAL A 1 101 ? -13.834 -1.841 9.709 1.00 92.19 101 VAL A N 1
ATOM 814 C CA . VAL A 1 101 ? -13.930 -2.894 10.724 1.00 92.19 101 VAL A CA 1
ATOM 815 C C . VAL A 1 101 ? -13.179 -2.471 11.982 1.00 92.19 101 VAL A C 1
ATOM 817 O O . VAL A 1 101 ? -12.037 -2.021 11.909 1.00 92.19 101 VAL A O 1
ATOM 820 N N . LYS A 1 102 ? -13.807 -2.613 13.155 1.00 89.50 102 LYS A N 1
ATOM 821 C CA . LYS A 1 102 ? -13.150 -2.378 14.450 1.00 89.50 102 LYS A CA 1
ATOM 822 C C . LYS A 1 102 ? -12.289 -3.576 14.837 1.00 89.50 102 LYS A C 1
ATOM 824 O O . LYS A 1 102 ? -12.751 -4.708 14.783 1.00 89.50 102 LYS A O 1
ATOM 829 N N . ILE A 1 103 ? -11.071 -3.297 15.278 1.00 84.44 103 ILE A N 1
ATOM 830 C CA . ILE A 1 103 ? -10.146 -4.270 15.851 1.00 84.44 103 ILE A CA 1
ATOM 831 C C . ILE A 1 103 ? -10.498 -4.405 17.331 1.00 84.44 103 ILE A C 1
ATOM 833 O O . ILE A 1 103 ? -10.365 -3.447 18.100 1.00 84.44 103 ILE A O 1
ATOM 837 N N . GLU A 1 104 ? -10.955 -5.583 17.743 1.00 76.44 104 GLU A N 1
ATOM 838 C CA . GLU A 1 104 ? -11.058 -5.895 19.163 1.00 76.44 104 GLU A CA 1
ATOM 839 C C . GLU A 1 104 ? -9.652 -6.203 19.696 1.00 76.44 104 GLU A C 1
ATOM 841 O O . GLU A 1 104 ? -8.855 -6.876 19.047 1.00 76.44 104 GLU A O 1
ATOM 846 N N . LYS A 1 105 ? -9.306 -5.695 20.886 1.00 54.81 105 LYS A N 1
ATOM 847 C CA . LYS A 1 105 ? -7.947 -5.803 21.460 1.00 54.81 105 LYS A CA 1
ATOM 848 C C . LYS A 1 105 ? -7.424 -7.242 21.640 1.00 54.81 105 LYS A C 1
ATOM 850 O O . LYS A 1 105 ? -6.253 -7.397 21.960 1.00 54.81 105 LYS A O 1
ATOM 855 N N . ASN A 1 106 ? -8.253 -8.264 21.432 1.00 49.25 106 ASN A N 1
ATOM 856 C CA . ASN A 1 106 ? -7.867 -9.671 21.531 1.00 49.25 106 ASN A CA 1
ATOM 857 C C . ASN A 1 106 ? -7.193 -10.230 20.262 1.00 49.25 1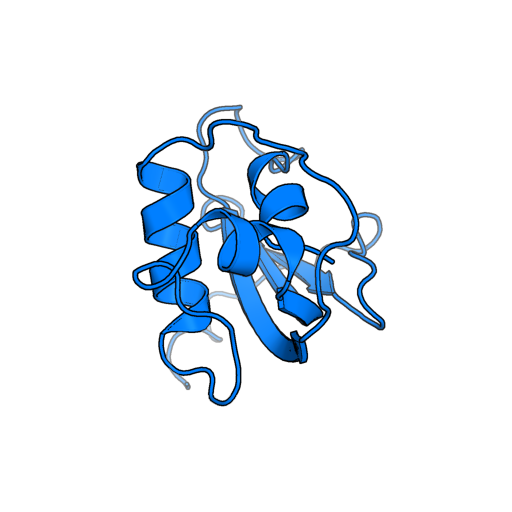06 ASN A C 1
ATOM 859 O O . ASN A 1 106 ? -6.634 -11.318 20.333 1.00 49.25 106 ASN A O 1
ATOM 863 N N . ASP A 1 107 ? -7.185 -9.500 19.141 1.00 49.50 107 ASP A N 1
ATOM 864 C CA . ASP A 1 107 ? -6.604 -9.976 17.869 1.00 49.50 107 ASP A CA 1
ATOM 865 C C . ASP A 1 107 ? -5.110 -9.620 17.687 1.00 49.50 107 ASP A C 1
ATOM 867 O O . ASP A 1 107 ? -4.530 -9.881 16.639 1.00 49.50 107 ASP A O 1
ATOM 871 N N . VAL A 1 108 ? -4.466 -8.992 18.680 1.00 46.16 108 VAL A N 1
ATOM 872 C CA . VAL A 1 108 ? -3.093 -8.447 18.554 1.00 46.16 108 VAL A CA 1
ATOM 873 C C . VAL A 1 108 ? -2.006 -9.419 19.047 1.00 46.16 108 VAL A C 1
ATOM 875 O O . VAL A 1 108 ? -0.827 -9.192 18.799 1.00 46.16 108 VAL A O 1
ATOM 878 N N . GLU A 1 109 ? -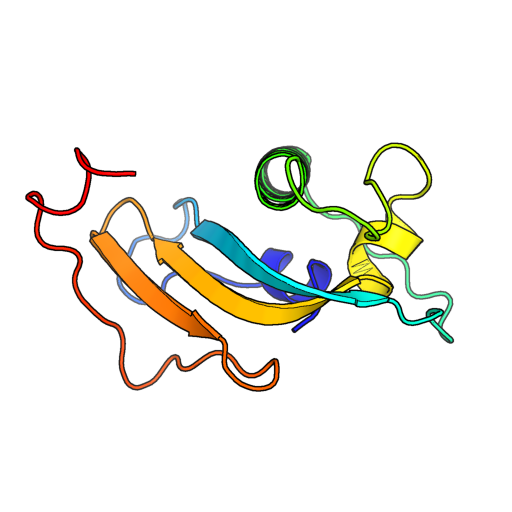2.367 -10.516 19.719 1.00 34.62 109 GLU A N 1
ATOM 879 C CA . GLU A 1 109 ? -1.397 -11.455 2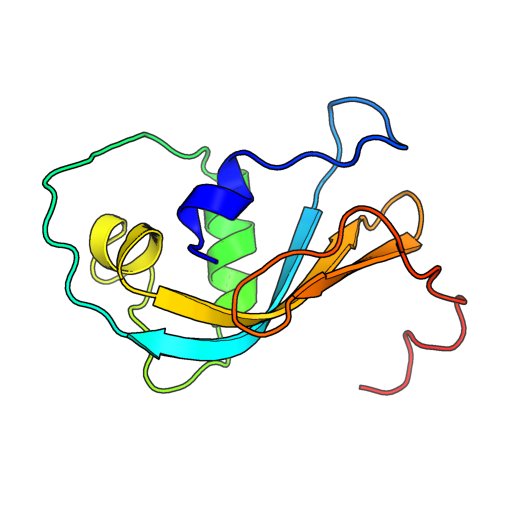0.322 1.00 34.62 109 GLU A CA 1
ATOM 880 C C . GLU A 1 109 ? -1.198 -12.768 19.543 1.00 34.62 109 GLU A C 1
ATOM 882 O O . GLU A 1 109 ? -0.511 -13.667 20.028 1.00 34.62 109 GLU A O 1
ATOM 887 N N . ALA A 1 110 ? -1.766 -12.904 18.343 1.00 34.50 110 ALA A N 1
ATOM 888 C CA . ALA A 1 110 ? -1.708 -14.152 17.584 1.00 34.50 110 ALA A CA 1
ATOM 889 C C . ALA A 1 110 ? -1.416 -13.936 16.092 1.00 34.50 110 ALA A C 1
ATOM 891 O O . ALA A 1 110 ? -2.207 -14.363 15.264 1.00 34.50 110 ALA A O 1
ATOM 892 N N . GLU A 1 111 ? -0.298 -13.293 15.747 1.00 37.38 111 GLU A N 1
ATOM 893 C CA . GLU A 1 111 ? 0.331 -13.393 14.413 1.00 37.38 111 GLU A CA 1
ATOM 894 C C . GLU A 1 111 ? 1.830 -13.068 14.483 1.00 37.38 111 GLU A C 1
ATOM 896 O O . GLU A 1 11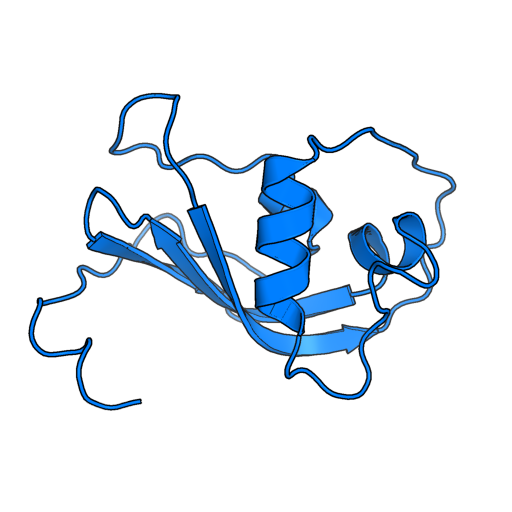1 ? 2.186 -11.975 14.983 1.00 37.38 111 GLU A O 1
#